Protein AF-A0A1H8M9X0-F1 (afdb_monomer)

pLDDT: mean 74.19, std 18.48, range [32.09, 95.44]

Foldseek 3Di:
DDDDDDDDPQPPQAQPAPVLLCVQQNAFPDWDQDPNWIKGKHKFKDFAPQDWDWDWDFDQDPNDTDTDTDTDRPDGRDTWIKMKIFTADPVRGGHDIDIDTDSVRVVVSSCSSVVND

Sequence (117 aa):
MTTQGGESPPPQLKGQPLSAITARLGPADSQEQIDGRTAYVWNVQTRAPATPVPSTRVSYPTGRPNTIETLSYPDPPRQESCTLRAFVDGAGNVTSTDWQGSNAGCYDAQQRLAGRG

Radius of gyration: 21.55 Å; Cα contacts (8 Å, |Δi|>4): 202; chains: 1; bounding box: 55×36×63 Å

Nearest PDB structures (foldseek):
  8aa4-assembly1_B  TM=3.337E-01  e=8.703E+00  Bacteroides thetaiotaomicron VPI-5482

Secondary structure (DSSP, 8-state):
-------PPPP--TTSBHHHHHHHH-S-SEEEEETTEEEEEEEEEEE----PEEEEEEE-GGGS-EEEEEEE--S---EEEEEEEEEE-TTSBEEEEEEEE-HHHHHHHHHHHTT--

Solvent-accessible surface area (backbone atoms only — not comparable to full-atom values): 6939 Å² total; per-residue (Å²): 135,85,79,78,75,81,77,74,72,74,69,85,53,58,73,37,50,52,65,63,52,33,74,48,75,41,77,60,79,46,77,47,76,56,98,90,34,50,28,37,30,38,76,43,74,36,69,46,80,54,72,66,41,87,36,78,48,75,42,60,74,91,81,45,87,43,81,41,84,41,77,39,62,87,53,74,53,51,79,28,42,14,38,41,35,41,30,39,49,99,85,42,29,22,71,44,75,48,80,49,64,43,72,69,16,40,48,54,51,39,33,27,66,70,70,71,102

Structure (mmCIF, N/CA/C/O backbone):
data_AF-A0A1H8M9X0-F1
#
_entry.id   AF-A0A1H8M9X0-F1
#
loop_
_atom_site.group_PDB
_atom_site.id
_atom_site.type_symbol
_atom_site.label_atom_id
_atom_site.label_alt_id
_atom_site.label_comp_id
_atom_site.label_asym_id
_atom_site.label_entity_id
_atom_site.label_seq_id
_atom_site.pdbx_PDB_ins_code
_atom_site.Cartn_x
_atom_site.Cartn_y
_atom_site.Cartn_z
_atom_site.occupancy
_atom_site.B_iso_or_equiv
_atom_site.auth_seq_id
_atom_site.auth_comp_id
_atom_site.auth_asym_id
_atom_site.auth_atom_id
_atom_site.pdbx_PDB_model_num
ATOM 1 N N . MET A 1 1 ? 14.867 -28.425 -14.236 1.00 32.78 1 MET A N 1
ATOM 2 C CA . MET A 1 1 ? 14.096 -27.920 -13.082 1.00 32.78 1 MET A CA 1
ATOM 3 C C . MET A 1 1 ? 14.723 -26.598 -12.678 1.00 32.78 1 MET A C 1
ATOM 5 O O . MET A 1 1 ? 15.789 -26.602 -12.084 1.00 32.78 1 MET A O 1
ATOM 9 N N . THR A 1 2 ? 14.161 -25.482 -13.133 1.00 32.09 2 THR A N 1
ATOM 10 C CA . THR A 1 2 ? 14.642 -24.135 -12.803 1.00 32.09 2 THR A CA 1
ATOM 11 C C . THR A 1 2 ? 14.137 -23.757 -11.417 1.00 32.09 2 THR A C 1
ATOM 13 O O . THR A 1 2 ? 12.935 -23.728 -11.166 1.00 32.09 2 THR A O 1
ATOM 16 N N . THR A 1 3 ? 15.075 -23.529 -10.507 1.00 33.31 3 THR A N 1
ATOM 17 C CA . THR A 1 3 ? 14.864 -23.014 -9.157 1.00 33.31 3 THR A CA 1
ATOM 18 C C . THR A 1 3 ? 14.175 -21.652 -9.227 1.00 33.31 3 THR A C 1
ATOM 20 O O . THR A 1 3 ? 14.721 -20.698 -9.776 1.00 33.31 3 THR A O 1
ATOM 23 N N . GLN A 1 4 ? 12.960 -21.575 -8.679 1.00 35.06 4 GLN A N 1
ATOM 24 C CA . GLN A 1 4 ? 12.271 -20.322 -8.381 1.00 35.06 4 GLN A CA 1
ATOM 25 C C . GLN A 1 4 ? 13.154 -19.522 -7.414 1.00 35.06 4 GLN A C 1
ATOM 27 O O . GLN A 1 4 ? 13.339 -19.913 -6.261 1.00 35.06 4 GLN A O 1
ATOM 32 N N . GLY A 1 5 ? 13.768 -18.447 -7.916 1.00 32.69 5 GLY A N 1
ATOM 33 C CA . GLY A 1 5 ? 14.462 -17.462 -7.093 1.00 32.69 5 GLY A CA 1
ATOM 34 C C . GLY A 1 5 ? 13.487 -16.915 -6.055 1.00 32.69 5 GLY A C 1
ATOM 35 O O . GLY A 1 5 ? 12.363 -16.571 -6.402 1.00 32.69 5 GLY A O 1
ATOM 36 N N . GLY A 1 6 ? 13.904 -16.930 -4.789 1.00 32.53 6 GLY A N 1
ATOM 37 C CA . GLY A 1 6 ? 13.047 -16.737 -3.623 1.00 32.53 6 GLY A CA 1
ATOM 38 C C . GLY A 1 6 ? 12.146 -15.511 -3.718 1.00 32.53 6 GLY A C 1
ATOM 39 O O . GLY A 1 6 ? 12.598 -14.376 -3.576 1.00 32.53 6 GLY A O 1
ATOM 40 N N . GLU A 1 7 ? 10.858 -15.773 -3.908 1.00 39.66 7 GLU A N 1
ATOM 41 C CA . GLU A 1 7 ? 9.780 -14.835 -3.643 1.00 39.66 7 GLU A CA 1
ATOM 42 C C . GLU A 1 7 ? 9.800 -14.566 -2.133 1.00 39.66 7 GLU A C 1
ATOM 44 O O . GLU A 1 7 ? 9.449 -15.432 -1.329 1.00 39.66 7 GLU A O 1
ATOM 49 N N . SER A 1 8 ? 10.320 -13.407 -1.719 1.00 42.84 8 SER A N 1
ATOM 50 C CA . SER A 1 8 ? 10.178 -12.981 -0.327 1.00 42.84 8 SER A CA 1
ATOM 51 C C . SER A 1 8 ? 8.680 -12.940 -0.028 1.00 42.84 8 SER A C 1
ATOM 53 O O . SER A 1 8 ? 7.959 -12.245 -0.746 1.00 42.84 8 SER A O 1
ATOM 55 N N . PRO A 1 9 ? 8.182 -13.670 0.986 1.00 50.75 9 PRO A N 1
ATOM 56 C CA . PRO A 1 9 ? 6.774 -13.592 1.330 1.00 50.75 9 PRO A CA 1
ATOM 57 C C . PRO A 1 9 ? 6.431 -12.130 1.647 1.00 50.75 9 PRO A C 1
ATOM 59 O O . PRO A 1 9 ? 7.271 -11.432 2.233 1.00 50.75 9 PRO A O 1
ATOM 62 N N . PRO A 1 10 ? 5.232 -11.649 1.266 1.00 57.91 10 PRO A N 1
ATOM 63 C CA . PRO A 1 10 ? 4.809 -10.298 1.602 1.00 57.91 10 PRO A CA 1
ATOM 64 C C . PRO A 1 10 ? 5.028 -10.056 3.102 1.00 57.91 10 PRO A C 1
ATOM 66 O O . PRO A 1 10 ? 4.778 -10.963 3.907 1.00 57.91 10 PRO A O 1
ATOM 69 N N . PRO A 1 11 ? 5.509 -8.863 3.501 1.00 66.50 11 PRO A N 1
ATOM 70 C CA . PRO A 1 11 ? 5.729 -8.555 4.902 1.00 66.50 11 PRO A CA 1
ATOM 71 C C . PRO A 1 11 ? 4.439 -8.812 5.682 1.00 66.50 11 PRO A C 1
ATOM 73 O O . PRO A 1 11 ? 3.331 -8.550 5.205 1.00 66.50 11 PRO A O 1
ATOM 76 N N . GLN A 1 12 ? 4.575 -9.369 6.883 1.00 74.31 12 GLN A N 1
ATOM 77 C CA . GLN A 1 12 ? 3.426 -9.728 7.701 1.00 74.31 12 GLN A CA 1
ATOM 78 C C . GLN A 1 12 ? 2.831 -8.450 8.310 1.00 74.31 12 GLN A C 1
ATOM 80 O O . GLN A 1 12 ? 3.241 -7.993 9.372 1.00 74.31 12 GLN A O 1
ATOM 85 N N . LEU A 1 13 ? 1.895 -7.839 7.581 1.00 83.69 13 LEU A N 1
ATOM 86 C CA . LEU A 1 13 ? 1.249 -6.575 7.958 1.00 83.69 13 LEU A CA 1
ATOM 87 C C . LEU A 1 13 ? 0.069 -6.775 8.915 1.00 83.69 13 LEU A C 1
ATOM 89 O O . LEU A 1 13 ? -0.336 -5.845 9.605 1.00 83.69 13 LEU A O 1
ATOM 93 N N . LYS A 1 14 ? -0.493 -7.986 8.968 1.00 87.62 14 LYS A N 1
ATOM 94 C CA . LYS A 1 14 ? -1.618 -8.310 9.850 1.00 87.62 14 LYS A CA 1
ATOM 95 C C . LYS A 1 14 ? -1.236 -8.092 11.317 1.00 87.62 14 LYS A C 1
ATOM 97 O O . LYS A 1 14 ? -0.200 -8.568 11.769 1.00 87.62 14 LYS A O 1
ATOM 102 N N . GLY A 1 15 ? -2.105 -7.411 12.055 1.00 87.00 15 GLY A N 1
ATOM 103 C CA . GLY A 1 15 ? -1.914 -7.051 13.457 1.00 87.00 15 GLY A CA 1
ATOM 104 C C . GLY A 1 15 ? -1.068 -5.797 13.671 1.00 87.00 15 GLY A C 1
ATOM 105 O O . GLY A 1 15 ? -0.968 -5.340 14.805 1.00 87.00 15 GLY A O 1
ATOM 106 N N . GLN A 1 16 ? -0.478 -5.216 12.620 1.00 90.31 16 GLN A N 1
ATOM 107 C CA . GLN A 1 16 ? 0.221 -3.940 12.743 1.00 90.31 16 GLN A CA 1
ATOM 108 C C . GLN A 1 16 ? -0.763 -2.766 12.717 1.00 90.31 16 GLN A C 1
ATOM 110 O O . GLN A 1 16 ? -1.798 -2.848 12.046 1.00 90.31 16 GLN A O 1
ATOM 115 N N . PRO A 1 17 ? -0.448 -1.655 13.405 1.00 92.75 17 PRO A N 1
ATOM 116 C CA . PRO A 1 17 ? -1.245 -0.447 13.296 1.00 92.75 17 PRO A CA 1
ATOM 117 C C . PRO A 1 17 ? -1.096 0.145 11.893 1.00 92.75 17 PRO A C 1
ATOM 119 O O . PRO A 1 17 ? -0.010 0.124 11.308 1.00 92.75 17 PRO A O 1
ATOM 122 N N . LEU A 1 18 ? -2.167 0.745 11.372 1.00 91.94 18 LEU A N 1
ATOM 123 C CA . LEU A 1 18 ? -2.157 1.436 10.079 1.00 91.94 18 LEU A CA 1
ATOM 124 C C . LEU A 1 18 ? -1.021 2.470 9.977 1.00 91.94 18 LEU A C 1
ATOM 126 O O . LEU A 1 18 ? -0.413 2.638 8.922 1.00 91.94 18 LEU A O 1
ATOM 130 N N . SER A 1 19 ? -0.685 3.117 11.097 1.00 90.88 19 SER A N 1
ATOM 131 C CA . SER A 1 19 ? 0.411 4.083 11.189 1.00 90.88 19 SER A CA 1
ATOM 132 C C . SER A 1 19 ? 1.777 3.499 10.814 1.00 90.88 19 SER A C 1
ATOM 134 O O . SER A 1 19 ? 2.613 4.237 10.298 1.00 90.88 19 SER A O 1
ATOM 136 N N . ALA A 1 20 ? 2.008 2.196 11.006 1.00 90.06 20 ALA A N 1
ATOM 137 C CA . ALA A 1 20 ? 3.248 1.539 10.595 1.00 90.06 20 ALA A CA 1
ATOM 138 C C . ALA A 1 20 ? 3.376 1.464 9.066 1.00 90.06 20 ALA A C 1
ATOM 140 O O . ALA A 1 20 ? 4.466 1.666 8.533 1.00 90.06 20 ALA A O 1
ATOM 141 N N . ILE A 1 21 ? 2.263 1.239 8.358 1.00 89.56 21 ILE A N 1
ATOM 142 C CA . ILE A 1 21 ? 2.216 1.280 6.889 1.00 89.56 21 ILE A CA 1
ATOM 143 C C . ILE A 1 21 ? 2.421 2.719 6.419 1.00 89.56 21 ILE A C 1
ATOM 145 O O . ILE A 1 21 ? 3.297 2.978 5.593 1.00 89.56 21 ILE A O 1
ATOM 149 N N . THR A 1 22 ? 1.684 3.665 7.006 1.00 91.44 22 THR A N 1
ATOM 150 C CA . THR A 1 22 ? 1.781 5.089 6.662 1.00 91.44 22 THR A CA 1
ATOM 151 C C . THR A 1 22 ? 3.189 5.648 6.866 1.00 91.44 22 THR A C 1
ATOM 153 O O . THR A 1 22 ? 3.664 6.439 6.058 1.00 91.44 22 THR A O 1
ATOM 156 N N . ALA A 1 23 ? 3.903 5.212 7.905 1.00 89.31 23 ALA A N 1
ATOM 157 C CA . ALA A 1 23 ? 5.282 5.629 8.153 1.00 89.31 23 ALA A CA 1
ATOM 158 C C . ALA A 1 23 ? 6.273 5.152 7.074 1.00 89.31 23 ALA A C 1
ATOM 160 O O . ALA A 1 23 ? 7.350 5.729 6.941 1.00 89.31 23 ALA A O 1
ATOM 161 N N . ARG A 1 24 ? 5.938 4.094 6.325 1.00 88.56 24 ARG A N 1
ATOM 162 C CA . ARG A 1 24 ? 6.808 3.493 5.302 1.00 88.56 24 ARG A CA 1
ATOM 163 C C . ARG A 1 24 ? 6.432 3.896 3.883 1.00 88.56 24 ARG A C 1
ATOM 165 O O . ARG A 1 24 ? 7.321 4.113 3.068 1.00 88.56 24 ARG A O 1
ATOM 172 N N . LEU A 1 25 ? 5.138 3.977 3.587 1.00 87.94 25 LEU A N 1
ATOM 173 C CA . LEU A 1 25 ? 4.630 4.282 2.246 1.00 87.94 25 LEU A CA 1
ATOM 174 C C . LEU A 1 25 ? 4.112 5.716 2.097 1.00 87.94 25 LEU A C 1
ATOM 176 O O . LEU A 1 25 ? 3.862 6.150 0.978 1.00 87.94 25 LEU A O 1
ATOM 180 N N . GLY A 1 26 ? 3.973 6.454 3.198 1.00 90.56 26 GLY A N 1
ATOM 181 C CA . GLY A 1 26 ? 3.264 7.728 3.220 1.00 90.56 26 GLY A CA 1
ATOM 182 C C . GLY A 1 26 ? 1.752 7.555 3.420 1.00 90.56 26 GLY A C 1
ATOM 183 O O . GLY A 1 26 ? 1.272 6.439 3.655 1.00 90.56 26 GLY A O 1
ATOM 184 N N . PRO A 1 27 ? 0.980 8.658 3.384 1.00 91.94 27 PRO A N 1
ATOM 185 C CA . PRO A 1 27 ? -0.474 8.601 3.513 1.00 91.94 27 PRO A CA 1
ATOM 186 C C . PRO A 1 27 ? -1.093 7.731 2.415 1.00 91.94 27 PRO A C 1
ATOM 188 O O . PRO A 1 27 ? -0.557 7.637 1.315 1.00 91.94 27 PRO A O 1
ATOM 191 N N . ALA A 1 28 ? -2.219 7.094 2.733 1.00 93.44 28 ALA A N 1
ATOM 192 C CA . ALA A 1 28 ? -3.014 6.383 1.738 1.00 93.44 28 ALA A CA 1
ATOM 193 C C . ALA A 1 28 ? -3.552 7.365 0.686 1.00 93.44 28 ALA A C 1
ATOM 195 O O . ALA A 1 28 ? -3.901 8.499 1.022 1.00 93.44 28 ALA A O 1
ATOM 196 N N . ASP A 1 29 ? -3.658 6.911 -0.561 1.00 93.88 29 ASP A N 1
ATOM 197 C CA . ASP A 1 29 ? -4.256 7.688 -1.650 1.00 93.88 29 ASP A CA 1
ATOM 198 C C . ASP A 1 29 ? -5.768 7.832 -1.458 1.00 93.88 29 ASP A C 1
ATOM 200 O O . ASP A 1 29 ? -6.351 8.872 -1.765 1.00 93.88 29 ASP A O 1
ATOM 204 N N . SER A 1 30 ? -6.413 6.780 -0.948 1.00 94.25 30 SER A N 1
ATOM 205 C CA . SER A 1 30 ? -7.846 6.768 -0.674 1.00 94.25 30 SER A CA 1
ATOM 206 C C . SER A 1 30 ? -8.205 5.880 0.517 1.00 94.25 30 SER A C 1
ATOM 208 O O . SER A 1 30 ? -7.452 5.000 0.944 1.00 94.25 30 SER A O 1
ATOM 210 N N . GLN A 1 31 ? -9.395 6.135 1.059 1.00 95.19 31 GLN A N 1
ATOM 211 C CA . GLN A 1 31 ? -10.071 5.278 2.021 1.00 95.19 31 GLN A CA 1
ATOM 212 C C . GLN A 1 31 ? -11.397 4.826 1.404 1.00 95.19 31 GLN A C 1
ATOM 214 O O . GLN A 1 31 ? -12.185 5.650 0.944 1.00 95.19 31 GLN A O 1
ATOM 219 N N . GLU A 1 32 ? -11.648 3.522 1.416 1.00 94.25 32 GLU A N 1
ATOM 220 C CA . GLU A 1 32 ? -12.802 2.879 0.789 1.00 94.25 32 GLU A CA 1
ATOM 221 C C . GLU A 1 32 ? -13.543 1.985 1.794 1.00 94.25 32 GLU A C 1
ATOM 223 O O . GLU A 1 32 ? -12.974 1.518 2.783 1.00 94.25 32 GLU A O 1
ATOM 228 N N . GLN A 1 33 ? -14.834 1.747 1.551 1.00 91.50 33 GLN A N 1
ATOM 229 C CA . GLN A 1 33 ? -15.627 0.748 2.270 1.00 91.50 33 GLN A CA 1
ATOM 230 C C . GLN A 1 33 ? -15.872 -0.437 1.341 1.00 91.50 33 GLN A C 1
ATOM 232 O O . GLN A 1 33 ? -16.558 -0.298 0.331 1.00 91.50 33 GLN A O 1
ATOM 237 N N . ILE A 1 34 ? -15.316 -1.596 1.681 1.00 88.81 34 ILE A N 1
ATOM 238 C CA . ILE A 1 34 ? -15.390 -2.816 0.873 1.00 88.81 34 ILE A CA 1
ATOM 239 C C . ILE A 1 34 ? -15.936 -3.930 1.766 1.00 88.81 34 ILE A C 1
ATOM 241 O O . ILE A 1 34 ? -15.354 -4.237 2.807 1.00 88.81 34 ILE A O 1
ATOM 245 N N . ASP A 1 35 ? -17.073 -4.514 1.388 1.00 86.88 35 ASP A N 1
ATOM 246 C CA . ASP A 1 35 ? -17.785 -5.533 2.178 1.00 86.88 35 ASP A CA 1
ATOM 247 C C . ASP A 1 35 ? -18.053 -5.108 3.636 1.00 86.88 35 ASP A C 1
ATOM 249 O O . ASP A 1 35 ? -17.924 -5.901 4.569 1.00 86.88 35 ASP A O 1
ATOM 253 N N . GLY A 1 36 ? -18.360 -3.824 3.853 1.00 87.00 36 GLY A N 1
ATOM 254 C CA . GLY A 1 36 ? -18.586 -3.263 5.191 1.00 87.00 36 GLY A CA 1
ATOM 255 C C . GLY A 1 36 ? -17.324 -3.117 6.050 1.0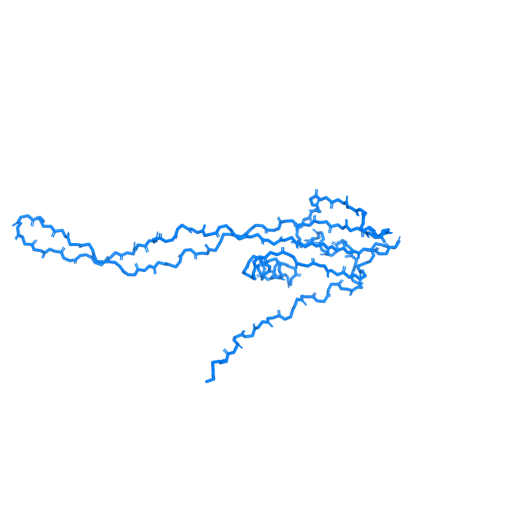0 87.00 36 GLY A C 1
ATOM 256 O O . GLY A 1 36 ? -17.431 -2.884 7.253 1.00 87.00 36 GLY A O 1
ATOM 257 N N . ARG A 1 37 ? -16.133 -3.264 5.457 1.00 90.88 37 ARG A N 1
ATOM 258 C CA . ARG A 1 37 ? -14.841 -3.049 6.113 1.00 90.88 37 ARG A CA 1
ATOM 259 C C . ARG A 1 37 ? -14.167 -1.806 5.552 1.00 90.88 37 ARG A C 1
ATOM 261 O O . ARG A 1 37 ? -14.146 -1.590 4.341 1.00 90.88 37 ARG A O 1
ATOM 268 N N . THR A 1 38 ? -13.525 -1.049 6.435 1.00 93.44 38 THR A N 1
ATOM 269 C CA . THR A 1 38 ? -12.671 0.069 6.037 1.00 93.44 38 THR A CA 1
ATOM 270 C C . THR A 1 38 ? -11.378 -0.458 5.422 1.00 93.44 38 THR A C 1
ATOM 272 O O . THR A 1 38 ? -10.635 -1.191 6.081 1.00 93.44 38 THR A O 1
ATOM 275 N N . ALA A 1 39 ? -11.095 -0.054 4.187 1.00 94.44 39 ALA A N 1
ATOM 276 C CA . ALA A 1 39 ? -9.851 -0.320 3.480 1.00 94.44 39 ALA A CA 1
ATOM 277 C C . ALA A 1 39 ? -9.117 0.993 3.175 1.00 94.44 39 ALA A C 1
ATOM 279 O O . ALA A 1 39 ? -9.725 1.961 2.726 1.00 94.44 39 ALA A O 1
ATOM 280 N N . TYR A 1 40 ? -7.808 1.019 3.399 1.00 95.44 40 TYR A N 1
ATOM 281 C CA . TYR A 1 40 ? -6.922 2.107 2.981 1.00 95.44 40 TYR A CA 1
ATOM 282 C C . TYR A 1 40 ? -6.107 1.653 1.776 1.00 95.44 40 TYR A C 1
ATOM 284 O O . TYR A 1 40 ? -5.603 0.528 1.776 1.00 95.44 40 TYR A O 1
ATOM 292 N N . VAL A 1 41 ? -6.006 2.502 0.755 1.00 94.81 41 VAL A N 1
ATOM 293 C CA . VAL A 1 41 ? -5.447 2.138 -0.551 1.00 94.81 41 VAL A CA 1
ATOM 294 C C . VAL A 1 41 ? -4.188 2.950 -0.845 1.00 94.81 41 VAL A C 1
ATOM 296 O O . VAL A 1 41 ? -4.198 4.171 -0.718 1.00 94.81 41 VAL A O 1
ATOM 299 N N . TRP A 1 42 ? -3.121 2.275 -1.275 1.00 93.69 42 TRP A N 1
ATOM 300 C CA . TRP A 1 42 ? -1.889 2.882 -1.791 1.00 93.69 42 TRP A CA 1
ATOM 301 C C . TRP A 1 42 ? -1.595 2.360 -3.190 1.00 93.69 42 TRP A C 1
ATOM 303 O O . TRP A 1 42 ? -1.618 1.153 -3.412 1.00 93.69 42 TRP A O 1
ATOM 313 N N . ASN A 1 43 ? -1.235 3.248 -4.106 1.00 91.12 43 ASN A N 1
ATOM 314 C CA . ASN A 1 43 ? -0.807 2.952 -5.462 1.00 91.12 43 ASN A CA 1
ATOM 315 C C . ASN A 1 43 ? 0.678 3.276 -5.589 1.00 91.12 43 ASN A C 1
ATOM 317 O O . ASN A 1 43 ? 1.088 4.410 -5.837 1.00 91.12 43 ASN A O 1
ATOM 321 N N . VAL A 1 44 ? 1.506 2.252 -5.428 1.00 85.69 44 VAL A N 1
ATOM 322 C CA . VAL A 1 44 ? 2.950 2.367 -5.597 1.00 85.69 44 VAL A CA 1
ATOM 323 C C . VAL A 1 44 ? 3.281 2.196 -7.071 1.00 85.69 44 VAL A C 1
ATOM 325 O O . VAL A 1 44 ? 2.976 1.169 -7.676 1.00 85.69 44 VAL A O 1
ATOM 328 N N . GLN A 1 45 ? 3.906 3.214 -7.657 1.00 83.94 45 GLN A N 1
ATOM 329 C CA . GLN A 1 45 ? 4.455 3.141 -9.005 1.00 83.94 45 GLN A CA 1
ATOM 330 C C . GLN A 1 45 ? 5.970 2.989 -8.943 1.00 83.94 45 GLN A C 1
ATOM 332 O O . 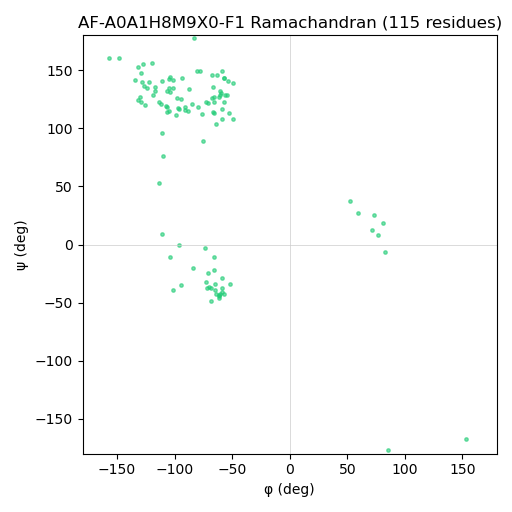GLN A 1 45 ? 6.661 3.771 -8.284 1.00 83.94 45 GLN A O 1
ATOM 337 N N . THR A 1 46 ? 6.484 2.027 -9.698 1.00 71.94 46 THR A N 1
ATOM 338 C CA . THR A 1 46 ? 7.912 1.741 -9.801 1.00 71.94 46 THR A CA 1
ATOM 339 C C . THR A 1 46 ? 8.301 1.753 -11.270 1.00 71.94 46 THR A C 1
ATOM 341 O O . THR A 1 46 ? 7.598 1.227 -12.132 1.00 71.94 46 THR A O 1
ATOM 344 N N . ARG A 1 47 ? 9.431 2.384 -11.590 1.00 67.56 47 ARG A N 1
ATOM 345 C CA . ARG A 1 47 ? 10.024 2.254 -12.922 1.00 67.56 47 ARG A CA 1
ATOM 346 C C . ARG A 1 47 ? 10.941 1.047 -12.896 1.00 67.56 47 ARG A C 1
ATOM 348 O O . ARG A 1 47 ? 11.944 1.075 -12.186 1.00 67.56 47 ARG A O 1
ATOM 355 N N . ALA A 1 48 ? 10.611 0.014 -13.665 1.00 58.66 48 ALA A N 1
ATOM 356 C CA . ALA A 1 48 ? 11.543 -1.083 -13.870 1.00 58.66 48 ALA A CA 1
ATOM 357 C C . ALA A 1 48 ? 12.831 -0.515 -14.502 1.00 58.66 48 ALA A C 1
ATOM 359 O O . ALA A 1 48 ? 12.738 0.249 -15.472 1.00 58.66 48 ALA A O 1
ATOM 360 N N . PRO A 1 49 ? 14.026 -0.822 -13.967 1.00 53.53 49 PRO A N 1
ATOM 361 C CA . PRO A 1 49 ? 15.269 -0.386 -14.583 1.00 53.53 49 PRO A CA 1
ATOM 362 C C . PRO A 1 49 ? 15.357 -0.976 -15.992 1.00 53.53 49 PRO A C 1
ATOM 364 O O . PRO A 1 49 ? 15.170 -2.175 -16.187 1.00 53.53 49 PRO A O 1
ATOM 367 N N . ALA A 1 50 ? 15.623 -0.129 -16.987 1.00 55.25 50 ALA A N 1
ATOM 368 C CA . ALA A 1 50 ? 15.841 -0.594 -18.348 1.00 55.25 50 ALA A CA 1
ATOM 369 C C . ALA A 1 50 ? 17.146 -1.401 -18.376 1.00 55.25 50 ALA A C 1
ATOM 371 O O . ALA A 1 50 ? 18.218 -0.845 -18.136 1.00 55.25 50 ALA A O 1
ATOM 372 N N . THR A 1 51 ? 17.067 -2.706 -18.637 1.00 56.03 51 THR A N 1
ATOM 373 C CA . THR A 1 51 ? 18.252 -3.539 -18.872 1.00 56.03 51 THR A CA 1
ATOM 374 C C . THR A 1 51 ? 18.928 -3.077 -20.164 1.00 56.03 51 THR A C 1
ATOM 376 O O . THR A 1 51 ? 18.326 -3.219 -21.232 1.00 56.03 51 THR A O 1
ATOM 379 N N . PRO A 1 52 ? 20.149 -2.512 -20.112 1.00 54.88 52 PRO A N 1
ATOM 380 C CA . PRO A 1 52 ? 20.867 -2.169 -21.328 1.00 54.88 52 PRO A CA 1
ATOM 381 C C . PRO A 1 52 ? 21.244 -3.454 -22.066 1.00 54.88 52 PRO A C 1
ATOM 383 O O . PRO A 1 52 ? 21.753 -4.396 -21.458 1.00 54.88 52 PRO A O 1
ATOM 386 N N . VAL A 1 53 ? 21.040 -3.486 -23.380 1.00 51.88 53 VAL A N 1
ATOM 387 C CA . VAL A 1 53 ? 21.586 -4.542 -24.239 1.00 51.88 53 VAL A CA 1
ATOM 388 C C . VAL A 1 53 ? 22.829 -4.031 -24.965 1.00 51.88 53 VAL A C 1
ATOM 390 O O . VAL A 1 53 ? 22.806 -2.923 -25.520 1.00 51.88 53 VAL A O 1
ATOM 393 N N . PRO A 1 54 ? 23.911 -4.830 -25.009 1.00 57.81 54 PRO A N 1
ATOM 394 C CA . PRO A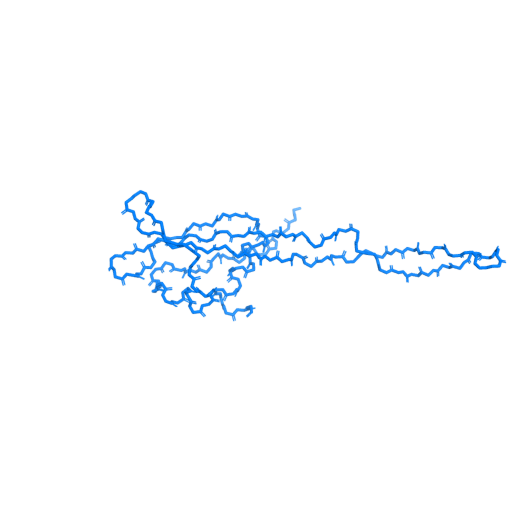 1 54 ? 25.046 -4.555 -25.875 1.00 57.81 54 PRO A CA 1
ATOM 395 C C . PRO A 1 54 ? 24.569 -4.396 -27.318 1.00 57.81 54 PRO A C 1
ATOM 397 O O . PRO A 1 54 ? 23.817 -5.214 -27.842 1.00 57.81 54 PRO A O 1
ATOM 400 N N . SER A 1 55 ? 24.970 -3.307 -27.952 1.00 50.38 55 SER A N 1
ATOM 401 C CA . SER A 1 55 ? 24.624 -2.969 -29.324 1.00 50.38 55 SER A CA 1
ATOM 402 C C . SER A 1 55 ? 25.861 -2.517 -30.066 1.00 50.38 55 SER A C 1
ATOM 404 O O . SER A 1 55 ? 26.694 -1.779 -29.546 1.00 50.38 55 SER A O 1
ATOM 406 N N . THR A 1 56 ? 25.965 -2.913 -31.321 1.00 56.22 56 THR A N 1
ATOM 407 C CA . THR A 1 56 ? 27.095 -2.543 -32.160 1.00 56.22 56 THR A CA 1
ATOM 408 C C . THR A 1 56 ? 26.658 -1.467 -33.138 1.00 56.22 56 THR A C 1
ATOM 410 O O . THR A 1 56 ? 25.831 -1.722 -34.013 1.00 56.22 56 THR A O 1
ATOM 413 N N . ARG A 1 57 ? 27.215 -0.259 -33.018 1.00 53.84 57 ARG A N 1
ATOM 414 C CA . ARG A 1 57 ? 27.055 0.767 -34.051 1.00 53.84 57 ARG A CA 1
ATOM 415 C C . ARG A 1 57 ? 28.203 0.636 -35.041 1.00 53.84 57 ARG A C 1
ATOM 417 O O . ARG A 1 57 ? 29.365 0.805 -34.679 1.00 53.84 57 ARG A O 1
ATOM 424 N N . VAL A 1 58 ? 27.868 0.352 -36.296 1.00 58.44 58 VAL A N 1
ATOM 425 C CA . VAL A 1 58 ? 28.828 0.394 -37.400 1.00 58.44 58 VAL A CA 1
ATOM 426 C C . VAL A 1 58 ? 28.779 1.795 -37.990 1.00 58.44 58 VAL A C 1
ATOM 428 O O . VAL A 1 58 ? 27.749 2.232 -38.501 1.00 58.44 58 VAL A O 1
ATOM 431 N N . SER A 1 59 ? 29.886 2.519 -37.879 1.00 55.12 59 SER A N 1
ATOM 432 C CA . SER A 1 59 ? 30.068 3.801 -38.555 1.00 55.12 59 SER A CA 1
ATOM 433 C C . SER A 1 59 ? 31.012 3.608 -39.740 1.00 55.12 59 SER A C 1
ATOM 435 O O . SER A 1 59 ? 31.965 2.838 -39.646 1.00 55.12 59 SER A O 1
ATOM 437 N N . TYR A 1 60 ? 30.757 4.304 -40.850 1.00 58.81 60 TYR A N 1
ATOM 438 C CA . TYR A 1 60 ? 31.627 4.299 -42.034 1.00 58.81 60 TYR A CA 1
ATOM 439 C C . TYR A 1 60 ? 32.282 5.669 -42.274 1.00 58.81 60 TYR A C 1
ATOM 441 O O . TYR A 1 60 ? 32.156 6.215 -43.375 1.00 58.81 60 TYR A O 1
ATOM 449 N N . PRO A 1 61 ? 32.962 6.287 -41.288 1.00 51.53 61 PRO A N 1
ATOM 450 C CA . PRO A 1 61 ? 33.788 7.437 -41.610 1.00 51.53 61 PRO A CA 1
ATOM 451 C C . PRO A 1 61 ? 34.864 6.959 -42.599 1.00 51.53 61 PRO A C 1
ATOM 453 O O . PRO A 1 61 ? 35.505 5.934 -42.379 1.00 51.53 61 PRO A O 1
ATOM 456 N N . THR A 1 62 ? 34.981 7.647 -43.739 1.00 61.50 62 THR A N 1
ATOM 457 C CA . THR A 1 62 ? 35.979 7.385 -44.800 1.00 61.50 62 THR A CA 1
ATOM 458 C C . THR A 1 62 ? 35.968 5.985 -45.446 1.00 61.50 62 THR A C 1
ATOM 460 O O . THR A 1 62 ? 36.980 5.545 -45.989 1.00 61.50 62 THR A O 1
ATOM 463 N N . GLY A 1 63 ? 34.819 5.293 -45.467 1.00 58.84 63 GLY A N 1
ATOM 464 C CA . GLY A 1 63 ? 34.650 4.036 -46.220 1.00 58.84 63 GLY A CA 1
ATOM 465 C C . GLY A 1 63 ? 35.280 2.798 -45.571 1.00 58.84 63 GLY A C 1
ATOM 466 O O . GLY A 1 63 ? 35.298 1.730 -46.181 1.00 58.84 63 GLY A O 1
ATOM 467 N N . ARG A 1 64 ? 35.770 2.913 -44.331 1.00 57.09 64 ARG A N 1
ATOM 468 C CA . ARG A 1 64 ? 36.210 1.776 -43.511 1.00 57.09 64 ARG A CA 1
ATOM 469 C C . ARG A 1 64 ? 35.183 1.529 -42.400 1.00 57.09 64 ARG A C 1
ATOM 471 O O . ARG A 1 64 ? 34.791 2.494 -41.745 1.00 57.09 64 ARG A O 1
ATOM 478 N N . PRO A 1 65 ? 34.729 0.283 -42.177 1.00 51.03 65 PRO A N 1
ATOM 479 C CA . PRO A 1 65 ? 33.842 -0.013 -41.059 1.00 51.03 65 PRO A CA 1
ATOM 480 C C . PRO A 1 65 ? 34.598 0.202 -39.745 1.00 51.03 65 PRO A C 1
ATOM 482 O O . PRO A 1 65 ? 35.647 -0.400 -39.521 1.00 51.03 65 PRO A O 1
ATOM 485 N N . ASN A 1 66 ? 34.066 1.066 -38.885 1.00 57.41 66 ASN A N 1
ATOM 486 C CA . ASN A 1 66 ? 34.507 1.219 -37.507 1.00 57.41 66 ASN A CA 1
ATOM 487 C C . ASN A 1 66 ? 33.378 0.770 -36.574 1.00 57.41 66 ASN A C 1
ATOM 489 O O . ASN A 1 66 ? 32.253 1.280 -36.650 1.00 57.41 66 ASN A O 1
ATOM 493 N N . THR A 1 67 ? 33.692 -0.204 -35.727 1.00 55.00 67 THR A N 1
ATOM 494 C CA . THR A 1 67 ? 32.751 -0.899 -34.851 1.00 55.00 67 THR A CA 1
ATOM 495 C C . THR A 1 67 ? 32.842 -0.294 -33.458 1.00 55.00 67 THR A C 1
ATOM 497 O O . THR A 1 67 ? 33.861 -0.445 -32.790 1.00 55.00 67 THR A O 1
ATOM 500 N N . ILE A 1 68 ? 31.794 0.400 -33.015 1.00 63.56 68 ILE A N 1
ATOM 501 C CA . ILE A 1 68 ? 31.724 0.962 -31.662 1.00 63.56 68 ILE A CA 1
ATOM 502 C C . ILE A 1 68 ? 30.726 0.129 -30.863 1.00 63.56 68 ILE A C 1
ATOM 504 O O . ILE A 1 68 ? 29.548 0.039 -31.227 1.00 63.56 68 ILE A O 1
ATOM 508 N N . GLU A 1 69 ? 31.199 -0.485 -29.780 1.00 56.34 69 GLU A N 1
ATOM 509 C CA . GLU A 1 69 ? 30.320 -1.077 -28.776 1.00 56.34 69 GLU A CA 1
ATOM 510 C C . GLU A 1 69 ? 29.566 0.040 -28.055 1.00 56.34 69 GLU A C 1
ATOM 512 O O . GLU A 1 69 ? 30.141 1.003 -27.551 1.00 56.34 69 GLU A O 1
ATOM 517 N N . THR A 1 70 ? 28.249 -0.070 -28.045 1.00 55.47 70 THR A N 1
ATOM 518 C CA . THR A 1 70 ? 27.331 0.888 -27.438 1.00 55.47 70 THR A CA 1
ATOM 519 C C . THR A 1 70 ? 26.336 0.131 -26.574 1.00 55.47 70 THR A C 1
ATOM 521 O O . THR A 1 70 ? 26.045 -1.035 -26.824 1.00 55.47 70 THR A O 1
ATOM 524 N N . LEU A 1 71 ? 25.797 0.781 -25.549 1.00 52.47 71 LEU A N 1
ATOM 525 C CA . LEU A 1 71 ? 24.654 0.253 -24.813 1.00 52.47 71 LEU A CA 1
ATOM 526 C C . LEU A 1 71 ? 23.389 0.864 -25.413 1.00 52.47 71 LEU A C 1
ATOM 528 O O . LEU A 1 71 ? 23.279 2.089 -25.490 1.00 52.47 71 LEU A O 1
ATOM 532 N N . SER A 1 72 ? 22.446 0.024 -25.832 1.00 53.19 72 SER A N 1
ATOM 533 C CA . SER A 1 72 ? 21.100 0.476 -26.192 1.00 53.19 72 SER A CA 1
ATOM 534 C C . SER A 1 72 ? 20.127 0.118 -25.079 1.00 53.19 72 SER A C 1
ATOM 536 O O . SER A 1 72 ? 20.223 -0.952 -24.480 1.00 53.19 72 SER A O 1
ATOM 538 N N . TYR A 1 73 ? 19.150 0.990 -24.852 1.00 57.03 73 TYR A N 1
ATOM 539 C CA . TYR A 1 73 ? 18.013 0.753 -23.963 1.00 57.03 73 TYR A CA 1
ATOM 540 C C . TYR A 1 73 ? 16.753 0.607 -24.832 1.00 57.03 73 TYR A C 1
ATOM 542 O O . TYR A 1 73 ? 16.015 1.577 -24.997 1.00 57.03 73 TYR A O 1
ATOM 550 N N . PRO A 1 74 ? 16.557 -0.545 -25.501 1.00 51.81 74 PRO A N 1
ATOM 551 C CA . PRO A 1 74 ? 15.482 -0.725 -26.476 1.00 51.81 74 PRO A CA 1
ATOM 552 C C . PRO A 1 74 ? 14.098 -0.803 -25.827 1.00 51.81 74 PRO A C 1
ATOM 554 O O . PRO A 1 74 ? 13.117 -0.452 -26.475 1.00 51.81 74 PRO A O 1
ATOM 557 N N . ASP A 1 75 ? 14.015 -1.207 -24.557 1.00 55.47 75 ASP A N 1
ATOM 558 C CA . ASP A 1 75 ? 12.783 -1.137 -23.780 1.00 55.47 75 ASP A CA 1
ATOM 559 C C . ASP A 1 75 ? 12.787 0.148 -22.937 1.00 55.47 75 ASP A C 1
ATOM 561 O O . ASP A 1 75 ? 13.641 0.293 -22.052 1.00 55.47 75 ASP A O 1
ATOM 565 N N . PRO A 1 76 ? 11.854 1.096 -23.162 1.00 54.34 76 PRO A N 1
ATOM 566 C CA . PRO A 1 76 ? 11.650 2.171 -22.204 1.00 54.34 76 PRO A CA 1
ATOM 567 C C . PRO A 1 76 ? 11.316 1.548 -20.839 1.00 54.34 76 PRO A C 1
ATOM 569 O O . PRO A 1 76 ? 10.628 0.522 -20.799 1.00 54.34 76 PRO A O 1
ATOM 572 N N . PRO A 1 77 ? 11.792 2.132 -19.722 1.00 61.09 77 PRO A N 1
ATOM 573 C CA . PRO A 1 77 ? 11.517 1.605 -18.392 1.00 61.09 77 PRO A CA 1
ATOM 574 C C . PRO A 1 77 ? 10.006 1.435 -18.234 1.00 61.09 77 PRO A C 1
ATOM 576 O O . PRO A 1 77 ? 9.259 2.417 -18.271 1.00 61.09 77 PRO A O 1
ATOM 579 N N . ARG A 1 78 ? 9.550 0.182 -18.128 1.00 65.69 78 ARG A N 1
ATOM 580 C CA . ARG A 1 78 ? 8.125 -0.111 -17.988 1.00 65.69 78 ARG A CA 1
ATOM 581 C C . ARG A 1 78 ? 7.676 0.448 -16.649 1.00 65.69 78 ARG A C 1
ATOM 583 O O . ARG A 1 78 ? 8.309 0.210 -15.617 1.00 65.69 78 ARG A O 1
ATOM 590 N N . GLN A 1 79 ? 6.622 1.253 -16.690 1.00 73.44 79 GLN A N 1
ATOM 591 C CA . GLN A 1 79 ? 5.986 1.731 -15.479 1.00 73.44 79 GLN A CA 1
ATOM 592 C C . GLN A 1 79 ? 5.171 0.568 -14.926 1.00 73.44 79 GLN A C 1
ATOM 594 O O . GLN A 1 79 ? 4.225 0.098 -15.555 1.00 73.44 79 GLN A O 1
ATOM 599 N N . GLU A 1 80 ? 5.606 0.068 -13.784 1.00 81.56 80 GLU A N 1
ATOM 600 C CA . GLU A 1 80 ? 4.942 -0.991 -13.053 1.00 81.56 80 GLU A CA 1
ATOM 601 C C . GLU A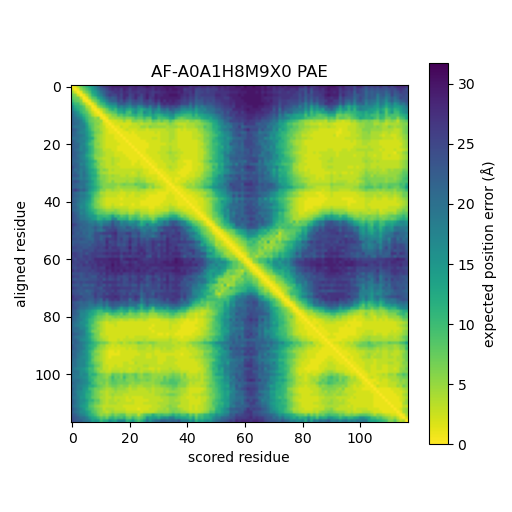 1 80 ? 4.164 -0.384 -11.891 1.00 81.56 80 GLU A C 1
ATOM 603 O O . GLU A 1 80 ? 4.610 0.578 -11.262 1.00 81.56 80 GLU A O 1
ATOM 608 N N . SER A 1 81 ? 2.979 -0.920 -11.620 1.00 84.19 81 SER A N 1
ATOM 609 C CA . SER A 1 81 ? 2.093 -0.414 -10.576 1.00 84.19 81 SER A CA 1
ATOM 610 C C . SER A 1 81 ? 1.667 -1.538 -9.650 1.00 84.19 81 SER A C 1
ATOM 612 O O . SER A 1 81 ? 1.327 -2.629 -10.115 1.00 84.19 81 SER A O 1
ATOM 614 N N . CYS A 1 82 ? 1.618 -1.237 -8.358 1.00 88.00 82 CYS A N 1
ATOM 615 C CA . CYS A 1 82 ? 1.018 -2.085 -7.348 1.00 88.00 82 CYS A CA 1
ATOM 616 C C . CYS A 1 82 ? 0.057 -1.291 -6.471 1.00 88.00 82 CYS A C 1
ATOM 618 O O . CYS A 1 82 ? 0.423 -0.275 -5.885 1.00 88.00 82 CYS A O 1
ATOM 620 N N . THR A 1 83 ? -1.160 -1.794 -6.355 1.00 91.81 83 THR A N 1
ATOM 621 C CA . THR A 1 83 ? -2.182 -1.326 -5.437 1.00 91.81 83 THR A CA 1
ATOM 622 C C . THR A 1 83 ? -2.171 -2.216 -4.197 1.00 91.81 83 THR A C 1
ATOM 624 O O . THR A 1 83 ? -2.442 -3.414 -4.279 1.00 91.81 83 THR A O 1
ATOM 627 N N . LEU A 1 84 ? -1.867 -1.630 -3.044 1.00 91.50 84 LEU A N 1
ATOM 628 C CA . LEU A 1 84 ? -2.031 -2.243 -1.729 1.00 91.50 84 LEU A CA 1
ATOM 629 C C . LEU A 1 84 ? -3.346 -1.756 -1.125 1.00 91.50 84 LEU A C 1
ATOM 631 O O . LEU A 1 84 ? -3.538 -0.553 -0.970 1.00 91.50 84 LEU A O 1
ATOM 635 N N . ARG A 1 85 ? -4.210 -2.682 -0.709 1.00 94.12 85 ARG A N 1
ATOM 636 C CA . ARG A 1 85 ? -5.374 -2.391 0.134 1.00 94.12 85 ARG A CA 1
ATOM 637 C C . ARG A 1 85 ? -5.165 -3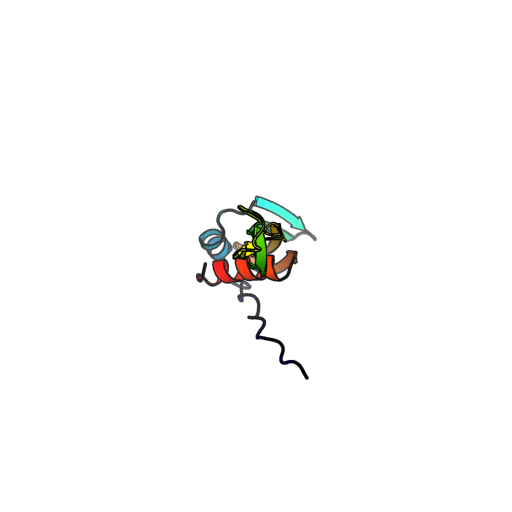.004 1.511 1.00 94.12 85 ARG A C 1
ATOM 639 O O . ARG A 1 85 ? -5.020 -4.219 1.628 1.00 94.12 85 ARG A O 1
ATOM 646 N N . ALA A 1 86 ? -5.169 -2.189 2.561 1.00 93.50 86 ALA A N 1
ATOM 647 C CA . ALA A 1 86 ? -5.114 -2.664 3.942 1.00 93.50 86 ALA A CA 1
ATOM 648 C C . ALA A 1 86 ? -6.474 -2.498 4.618 1.00 93.50 86 ALA A C 1
ATOM 650 O O . ALA A 1 86 ? -6.966 -1.382 4.773 1.00 93.50 86 ALA A O 1
ATOM 651 N N . PHE A 1 87 ? -7.064 -3.611 5.042 1.00 94.56 87 PHE A N 1
ATOM 652 C CA . PHE A 1 87 ? -8.320 -3.632 5.784 1.00 94.56 87 PHE A CA 1
ATOM 653 C C . PHE A 1 87 ? -8.032 -3.492 7.270 1.00 94.56 87 PHE A C 1
ATOM 655 O O . PHE A 1 87 ? -7.169 -4.206 7.784 1.00 94.56 87 PHE A O 1
ATOM 662 N N . VAL A 1 88 ? -8.767 -2.635 7.973 1.00 94.25 88 VAL A N 1
ATOM 663 C CA . VAL A 1 88 ? -8.532 -2.372 9.401 1.00 94.25 88 VAL A CA 1
ATOM 664 C C . VAL A 1 88 ? -9.732 -2.701 10.283 1.00 94.25 88 VAL A C 1
ATOM 666 O O . VAL A 1 88 ? -10.872 -2.720 9.821 1.00 94.25 88 VAL A O 1
ATOM 669 N N . ASP A 1 89 ? -9.464 -2.968 11.558 1.00 92.00 89 ASP A N 1
ATOM 670 C CA . ASP A 1 89 ? -10.477 -3.030 12.611 1.00 92.00 89 ASP A CA 1
ATOM 671 C C . ASP A 1 89 ? -10.822 -1.633 13.168 1.00 92.00 89 ASP A C 1
ATOM 673 O O . ASP A 1 89 ? -10.240 -0.616 12.782 1.00 92.00 89 ASP A O 1
ATOM 677 N N . GLY A 1 90 ? -11.778 -1.575 14.103 1.00 87.56 90 GLY A N 1
ATOM 678 C CA . GLY A 1 90 ? -12.192 -0.328 14.758 1.00 87.56 90 GLY A CA 1
ATOM 679 C C . GLY A 1 90 ? -11.122 0.320 15.648 1.00 87.56 90 GLY A C 1
ATOM 680 O O . GLY A 1 90 ? -11.295 1.466 16.053 1.00 87.56 90 GLY A O 1
ATOM 681 N N . ALA A 1 91 ? -10.023 -0.381 15.939 1.00 90.06 91 ALA A N 1
ATOM 682 C CA . ALA A 1 91 ? -8.865 0.150 16.656 1.00 90.06 91 ALA A CA 1
ATOM 683 C C . ALA A 1 91 ? -7.747 0.621 15.702 1.00 90.06 91 ALA A C 1
ATOM 685 O O . ALA A 1 91 ? -6.719 1.116 16.161 1.00 90.06 91 ALA A O 1
ATOM 686 N N . GLY A 1 92 ? -7.941 0.498 14.383 1.00 88.81 92 GLY A N 1
ATOM 687 C CA . GLY A 1 92 ? -6.972 0.910 13.370 1.00 88.81 92 GLY A CA 1
ATOM 688 C C . GLY A 1 92 ? -5.845 -0.099 13.133 1.00 88.81 92 GLY A C 1
ATOM 689 O O . GLY A 1 92 ? -4.810 0.273 12.572 1.00 88.81 92 GLY A O 1
ATOM 690 N N . ASN A 1 93 ? -6.019 -1.362 13.535 1.00 93.31 93 ASN A N 1
ATOM 691 C CA . ASN A 1 93 ? -5.060 -2.427 13.243 1.00 93.31 93 ASN A CA 1
ATOM 692 C C . ASN A 1 93 ? -5.439 -3.166 11.967 1.00 93.31 93 ASN A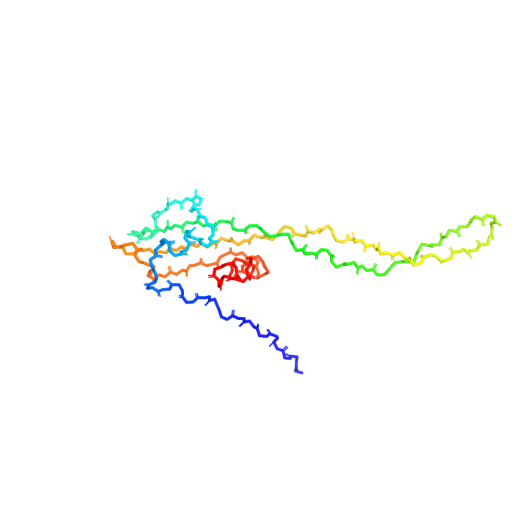 C 1
ATOM 694 O O . ASN A 1 93 ? -6.611 -3.425 11.697 1.00 93.31 93 ASN A O 1
ATOM 698 N N . VAL A 1 94 ? -4.432 -3.556 11.192 1.00 93.25 94 VAL A N 1
ATOM 699 C CA . VAL A 1 94 ? -4.619 -4.263 9.927 1.00 93.25 94 VAL A CA 1
ATOM 700 C C . VAL A 1 94 ? -5.098 -5.690 10.187 1.00 93.25 94 VAL A C 1
ATOM 702 O O . VAL A 1 94 ? -4.426 -6.488 10.838 1.00 93.25 94 VAL A O 1
ATOM 705 N N . THR A 1 95 ? -6.250 -6.047 9.634 1.00 91.81 95 THR A N 1
ATOM 706 C CA . THR A 1 95 ? -6.851 -7.384 9.746 1.00 91.81 95 THR A CA 1
ATOM 707 C C . THR A 1 95 ? -6.489 -8.278 8.562 1.00 91.81 95 THR A C 1
ATOM 709 O O . THR A 1 95 ? -6.268 -9.481 8.735 1.00 91.81 95 THR A O 1
ATOM 712 N N . SER A 1 96 ? -6.374 -7.687 7.371 1.00 90.06 96 SER A N 1
ATOM 713 C CA . SER A 1 96 ? -5.960 -8.347 6.131 1.00 90.06 96 SER A CA 1
ATOM 714 C C . SER A 1 96 ? -5.408 -7.337 5.129 1.00 90.06 96 SER A C 1
ATOM 716 O O . SER A 1 96 ? -5.705 -6.145 5.216 1.00 90.06 96 SER A O 1
ATOM 718 N N . THR A 1 97 ? -4.645 -7.817 4.150 1.00 89.38 97 THR A N 1
ATOM 719 C CA . THR A 1 97 ? -4.175 -7.013 3.019 1.00 89.38 97 THR A CA 1
ATOM 720 C C . THR A 1 97 ? -4.477 -7.704 1.699 1.00 89.38 97 THR A C 1
ATOM 722 O O . THR A 1 97 ? -4.491 -8.932 1.623 1.00 89.38 97 THR A O 1
ATOM 725 N N . ASP A 1 98 ? -4.737 -6.898 0.680 1.00 88.56 98 ASP A N 1
ATOM 726 C CA . ASP A 1 98 ? -4.918 -7.310 -0.707 1.00 88.56 98 ASP A CA 1
ATOM 727 C C . ASP A 1 98 ? -3.899 -6.564 -1.572 1.00 88.56 98 ASP A C 1
ATOM 729 O O . ASP A 1 98 ? -3.609 -5.389 -1.329 1.00 88.56 98 ASP A O 1
ATOM 733 N N . TRP A 1 99 ? -3.321 -7.268 -2.540 1.00 86.62 99 TRP A N 1
ATOM 734 C CA . TRP A 1 99 ? -2.255 -6.762 -3.397 1.00 86.62 99 TRP A CA 1
ATOM 735 C C . TRP A 1 99 ? -2.635 -7.015 -4.846 1.00 86.62 99 TRP A C 1
ATOM 737 O O . TRP A 1 99 ? -2.843 -8.159 -5.248 1.00 86.62 99 TRP A O 1
ATOM 747 N N . GLN A 1 100 ? -2.695 -5.951 -5.635 1.00 87.75 100 GLN A N 1
ATOM 748 C CA . GLN A 1 100 ? -3.102 -6.022 -7.028 1.00 87.75 100 GLN A CA 1
ATOM 749 C C . GLN A 1 100 ? -2.109 -5.254 -7.895 1.00 87.75 100 GLN A C 1
ATOM 751 O O . GLN A 1 100 ? -1.867 -4.078 -7.663 1.00 87.75 100 GLN A O 1
ATOM 756 N N . GLY A 1 101 ? -1.528 -5.890 -8.907 1.00 83.00 101 GLY A N 1
ATOM 757 C CA . GLY A 1 101 ? -0.532 -5.241 -9.757 1.00 83.00 101 GLY A CA 1
ATOM 758 C C . GLY A 1 101 ? 0.444 -6.228 -10.371 1.00 83.00 101 GLY A C 1
ATOM 759 O O . GLY A 1 101 ? 0.220 -7.438 -10.340 1.00 83.00 101 GLY A O 1
ATOM 760 N N . SER A 1 102 ? 1.529 -5.707 -10.938 1.00 75.94 102 SER A N 1
ATOM 761 C CA . SER A 1 102 ? 2.630 -6.533 -11.430 1.00 75.94 102 SER A CA 1
ATOM 762 C C . SER A 1 102 ? 3.522 -7.005 -10.280 1.00 75.94 102 SER A C 1
ATOM 764 O O . SER A 1 102 ? 3.709 -6.298 -9.287 1.00 75.94 102 SER A O 1
ATOM 766 N N . ASN A 1 103 ? 4.123 -8.191 -10.431 1.00 71.50 103 ASN A N 1
ATOM 767 C CA . ASN A 1 103 ? 4.999 -8.759 -9.403 1.00 71.50 103 ASN A CA 1
ATOM 768 C C . ASN A 1 103 ? 6.164 -7.822 -9.053 1.00 71.50 103 ASN A C 1
ATOM 770 O O . ASN A 1 103 ? 6.458 -7.649 -7.874 1.00 71.50 103 ASN A O 1
ATOM 774 N N . ALA A 1 104 ? 6.803 -7.184 -10.041 1.00 69.81 104 ALA A N 1
ATOM 775 C CA . ALA A 1 104 ? 7.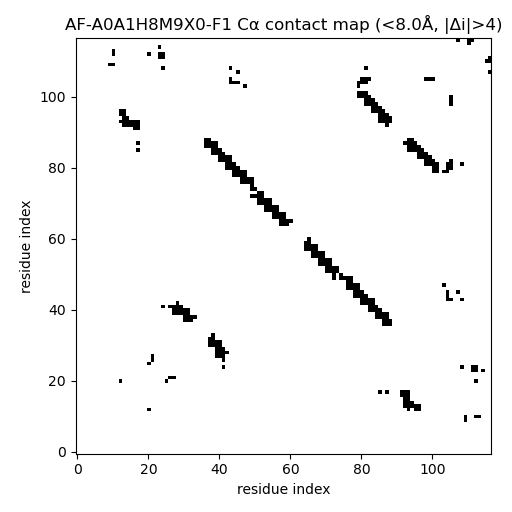933 -6.293 -9.779 1.00 69.81 104 ALA A CA 1
ATOM 776 C C . ALA A 1 104 ? 7.498 -4.974 -9.106 1.00 69.81 104 ALA A C 1
ATOM 778 O O . ALA A 1 104 ? 8.164 -4.525 -8.173 1.00 69.81 104 ALA A O 1
ATOM 779 N N . GLY A 1 105 ? 6.347 -4.408 -9.478 1.00 74.06 105 GLY A N 1
ATOM 780 C CA . GLY A 1 105 ? 5.749 -3.266 -8.779 1.00 74.06 105 GLY A CA 1
ATOM 781 C C . GLY A 1 105 ? 5.400 -3.585 -7.321 1.00 74.06 105 GLY A C 1
ATOM 782 O O . GLY A 1 105 ? 5.693 -2.801 -6.416 1.00 74.06 105 GLY A O 1
ATOM 783 N N . CYS A 1 106 ? 4.812 -4.757 -7.064 1.00 81.62 106 CYS A N 1
ATOM 784 C CA . CYS A 1 106 ? 4.462 -5.158 -5.701 1.00 81.62 106 CYS A CA 1
ATOM 785 C C . CYS A 1 106 ? 5.687 -5.533 -4.868 1.00 81.62 106 CYS A C 1
ATOM 787 O O . CYS A 1 106 ? 5.713 -5.252 -3.672 1.00 81.62 106 CYS A O 1
ATOM 789 N N . TYR A 1 107 ? 6.728 -6.086 -5.486 1.00 80.00 107 TYR A N 1
ATOM 790 C CA . TYR A 1 107 ? 7.991 -6.371 -4.818 1.00 80.00 107 TYR A CA 1
ATOM 791 C C . TYR A 1 107 ? 8.669 -5.100 -4.284 1.00 80.00 107 TYR A C 1
ATOM 793 O O . TYR A 1 107 ? 9.103 -5.075 -3.133 1.00 80.00 107 TYR A O 1
ATOM 801 N N . ASP A 1 108 ? 8.706 -4.018 -5.067 1.00 79.81 108 ASP A N 1
ATOM 802 C CA . ASP A 1 108 ? 9.255 -2.729 -4.615 1.00 79.81 108 ASP A CA 1
ATOM 803 C C . ASP A 1 108 ? 8.468 -2.162 -3.421 1.00 79.81 108 ASP A C 1
ATOM 805 O O . ASP A 1 108 ? 9.043 -1.785 -2.396 1.00 79.81 108 ASP A O 1
ATOM 809 N N . ALA A 1 109 ? 7.134 -2.185 -3.498 1.00 83.88 109 ALA A N 1
ATOM 810 C CA . ALA A 1 109 ? 6.271 -1.767 -2.394 1.00 83.88 109 ALA A CA 1
ATOM 811 C C . ALA A 1 109 ? 6.521 -2.592 -1.113 1.00 83.88 109 ALA 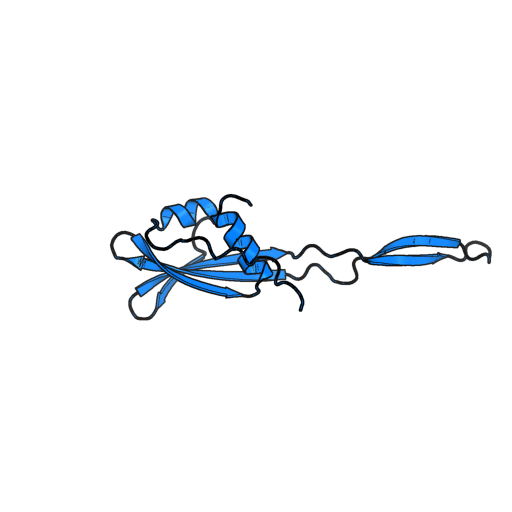A C 1
ATOM 813 O O . ALA A 1 109 ? 6.593 -2.042 -0.010 1.00 83.88 109 ALA A O 1
ATOM 814 N N . GLN A 1 110 ? 6.712 -3.907 -1.252 1.00 85.25 110 GLN A N 1
ATOM 815 C CA . GLN A 1 110 ? 7.065 -4.796 -0.144 1.00 85.25 110 GLN A CA 1
ATOM 816 C C . GLN A 1 110 ? 8.444 -4.471 0.444 1.00 85.25 110 GLN A C 1
ATOM 818 O O . GLN A 1 110 ? 8.595 -4.491 1.668 1.00 85.25 110 GLN A O 1
ATOM 823 N N . GLN A 1 111 ? 9.440 -4.131 -0.382 1.00 83.06 111 GLN A N 1
ATOM 824 C CA . GLN A 1 111 ? 10.761 -3.727 0.107 1.00 83.06 111 GLN A CA 1
ATOM 825 C C . GLN A 1 111 ? 10.703 -2.436 0.929 1.00 83.06 111 GLN A C 1
ATOM 827 O O . GLN A 1 111 ? 11.296 -2.379 2.011 1.00 83.06 111 GLN A O 1
ATOM 832 N N . ARG A 1 112 ? 9.941 -1.432 0.481 1.00 84.00 112 ARG A N 1
ATOM 833 C CA . ARG A 1 112 ? 9.733 -0.187 1.244 1.00 84.00 112 ARG A CA 1
ATOM 834 C C . ARG A 1 112 ? 9.075 -0.457 2.596 1.00 84.00 112 ARG A C 1
ATOM 836 O O . ARG A 1 112 ? 9.526 0.053 3.621 1.00 84.00 112 ARG A O 1
ATOM 843 N N . LEU A 1 113 ? 8.067 -1.330 2.626 1.00 85.69 113 LEU A N 1
ATOM 844 C CA . LEU A 1 113 ? 7.410 -1.758 3.865 1.00 85.69 113 LEU A CA 1
ATOM 845 C C . LEU A 1 113 ? 8.335 -2.540 4.803 1.00 85.69 113 LEU A C 1
ATOM 847 O O . LEU A 1 113 ? 8.254 -2.376 6.019 1.00 85.69 113 LEU A O 1
ATOM 851 N N . ALA A 1 114 ? 9.259 -3.329 4.256 1.00 82.06 114 ALA A N 1
ATOM 852 C CA . ALA A 1 114 ? 10.310 -3.996 5.021 1.00 82.06 114 ALA A CA 1
ATOM 853 C C . ALA A 1 114 ? 11.426 -3.038 5.497 1.00 82.06 114 ALA A C 1
ATOM 855 O O . ALA A 1 114 ? 12.346 -3.474 6.190 1.00 82.06 114 ALA A O 1
ATOM 856 N N . GLY A 1 115 ? 11.366 -1.750 5.133 1.00 74.88 115 GLY A N 1
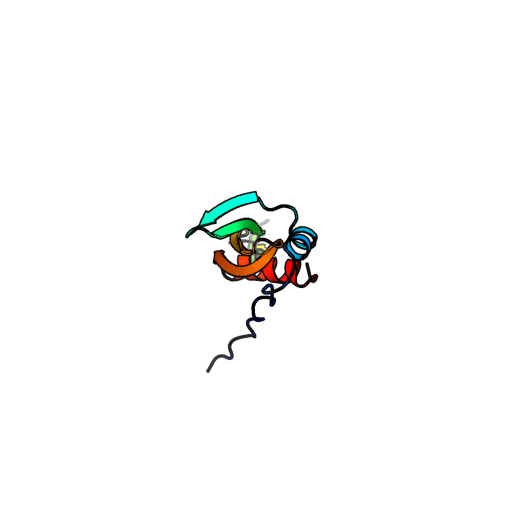ATOM 857 C CA . GLY A 1 115 ? 12.380 -0.746 5.460 1.00 74.88 115 GLY A CA 1
ATOM 858 C C . GLY A 1 115 ? 13.679 -0.892 4.664 1.00 74.88 115 GLY A C 1
ATOM 859 O O . GLY A 1 115 ? 14.731 -0.507 5.165 1.00 74.88 115 GLY A O 1
ATOM 860 N N . ARG A 1 116 ? 13.616 -1.491 3.468 1.00 62.50 116 ARG A N 1
ATOM 861 C CA . ARG A 1 116 ? 14.766 -1.769 2.588 1.00 62.50 116 ARG A CA 1
ATOM 862 C C . ARG A 1 116 ? 14.784 -0.937 1.296 1.00 62.50 116 ARG A C 1
ATOM 864 O O . ARG A 1 116 ? 15.595 -1.232 0.426 1.00 62.50 116 ARG A O 1
ATOM 871 N N . GLY A 1 117 ? 13.896 0.051 1.176 1.00 55.31 117 GLY A N 1
ATOM 872 C CA . GLY A 1 117 ? 13.793 0.961 0.028 1.00 55.31 117 GLY A CA 1
ATOM 873 C C . GLY A 1 117 ? 14.268 2.369 0.344 1.00 55.31 117 GLY A C 1
ATOM 874 O O . GLY A 1 117 ? 14.248 2.731 1.543 1.00 55.31 117 GLY A O 1
#

Mean predicted aligned error: 12.32 Å